Protein AF-A0A920SND7-F1 (afdb_monomer_lite)

Radius of gyration: 21.53 Å; chains: 1; bounding box: 54×30×72 Å

Secondary structure (DSSP, 8-state):
-EEESSSB--SSSSGGGGGEEEE-EE-S-GGGTTGGGS-TT--EEEES---B-PPPPPTTEEEEEEEE--TTEEE-SSSSSS--TTT------EEEEEEEE--TT--------------------------------PPPP-

Foldseek 3Di:
DKFFPPAFDDDPVDLLSRQFFWDLDFDPDPVCVVQVPPDPPGTDTDHNADFDDDDDDDPFKDKDQTTKGDQRMKDDDPPPSDDDPVPIHRGIGRRDMDIDGDPPDDDDPPPPPPPPDDPPDDDDDDDDDDDDDDDDDDDDDD

Structure (mmCIF, N/CA/C/O backbone):
data_AF-A0A920SND7-F1
#
_entry.id   AF-A0A920SND7-F1
#
loop_
_atom_site.group_PDB
_atom_site.id
_atom_site.type_symbol
_atom_site.label_atom_id
_atom_site.label_alt_id
_atom_site.label_comp_id
_atom_site.label_asym_id
_atom_site.label_entity_id
_atom_site.label_seq_id
_atom_site.pdbx_PDB_ins_code
_atom_site.Cartn_x
_atom_site.Cartn_y
_atom_site.Cartn_z
_atom_site.occupancy
_atom_site.B_iso_or_equiv
_atom_site.auth_seq_id
_atom_site.auth_comp_id
_atom_site.auth_asym_id
_atom_site.auth_atom_id
_atom_site.pdbx_PDB_model_num
ATOM 1 N N . MET A 1 1 ? 1.238 -6.313 9.297 1.00 94.06 1 MET A N 1
ATOM 2 C CA . MET A 1 1 ? 0.421 -6.795 8.148 1.00 94.06 1 MET A CA 1
ATOM 3 C C . MET A 1 1 ? -0.374 -5.609 7.622 1.00 94.06 1 MET A C 1
ATOM 5 O O . MET A 1 1 ? -0.500 -4.656 8.371 1.00 94.06 1 MET A O 1
ATOM 9 N N . LEU A 1 2 ? -0.852 -5.585 6.378 1.00 97.44 2 LEU A N 1
ATOM 10 C CA . LEU A 1 2 ? -1.726 -4.499 5.918 1.00 97.44 2 LEU A CA 1
ATOM 11 C C . LEU A 1 2 ? -3.201 -4.828 6.138 1.00 97.44 2 LEU A C 1
ATOM 13 O O . LEU A 1 2 ? -3.628 -5.961 5.911 1.00 97.44 2 LEU A O 1
ATOM 17 N N . VAL A 1 3 ? -3.958 -3.808 6.532 1.00 98.00 3 VAL A N 1
ATOM 18 C CA . VAL A 1 3 ? -5.393 -3.861 6.815 1.00 98.00 3 VAL A CA 1
ATOM 19 C C . VAL A 1 3 ? -6.055 -2.591 6.269 1.00 98.00 3 VAL A C 1
ATOM 21 O O . VAL A 1 3 ? -5.431 -1.531 6.220 1.00 98.00 3 VAL A O 1
ATOM 24 N N . ASP A 1 4 ? -7.311 -2.685 5.833 1.00 97.31 4 ASP A N 1
ATOM 25 C CA . ASP A 1 4 ? -8.113 -1.527 5.429 1.00 97.31 4 ASP A CA 1
ATOM 26 C C . ASP A 1 4 ? -9.493 -1.572 6.096 1.00 97.31 4 ASP A C 1
ATOM 28 O O . ASP A 1 4 ? -10.308 -2.461 5.847 1.00 97.31 4 ASP A O 1
ATOM 32 N N . ASP A 1 5 ? -9.779 -0.617 6.977 1.00 96.06 5 ASP A N 1
ATOM 33 C CA . ASP A 1 5 ? -11.030 -0.573 7.733 1.00 96.06 5 ASP A CA 1
ATOM 34 C C . ASP A 1 5 ? -12.196 0.041 6.944 1.00 96.06 5 ASP A C 1
ATOM 36 O O . ASP A 1 5 ? -13.356 -0.132 7.330 1.00 96.06 5 ASP A O 1
ATOM 40 N N . GLN A 1 6 ? -11.907 0.689 5.813 1.00 95.56 6 GLN A N 1
ATOM 41 C CA . GLN A 1 6 ? -12.881 1.398 4.981 1.00 95.56 6 GLN A CA 1
ATOM 42 C C . GLN A 1 6 ? -13.206 0.632 3.695 1.00 95.56 6 GLN A C 1
ATOM 44 O O . GLN A 1 6 ? -14.374 0.499 3.333 1.00 95.56 6 GLN A O 1
ATOM 49 N N . ASN A 1 7 ? -12.181 0.106 3.024 1.00 94.75 7 ASN A N 1
ATOM 50 C CA . ASN A 1 7 ? -12.240 -0.489 1.693 1.00 94.75 7 ASN A CA 1
ATOM 51 C C . ASN A 1 7 ? -11.645 -1.907 1.708 1.00 94.75 7 ASN A C 1
ATOM 53 O O . ASN A 1 7 ? -10.560 -2.161 1.186 1.00 94.75 7 ASN A O 1
ATOM 57 N N . HIS A 1 8 ? -12.379 -2.844 2.304 1.00 95.50 8 HIS A N 1
ATOM 58 C CA . HIS A 1 8 ? -12.044 -4.270 2.331 1.00 95.50 8 HIS A CA 1
ATOM 59 C C . HIS A 1 8 ? -13.188 -5.118 1.783 1.00 95.50 8 HIS A C 1
ATOM 61 O O . HIS A 1 8 ? -14.363 -4.735 1.818 1.00 95.50 8 HIS A O 1
ATOM 67 N N . LEU A 1 9 ? -12.847 -6.318 1.321 1.00 95.06 9 LEU A N 1
ATOM 68 C CA . LEU A 1 9 ? -13.841 -7.321 0.984 1.00 95.06 9 LEU A CA 1
ATOM 69 C C . LEU A 1 9 ? -14.481 -7.859 2.267 1.00 95.06 9 LEU A C 1
ATOM 71 O O . LEU A 1 9 ? -13.800 -8.379 3.144 1.00 95.06 9 LEU A O 1
ATOM 75 N N . ARG A 1 10 ? -15.810 -7.792 2.355 1.00 94.88 10 ARG A N 1
ATOM 76 C CA . ARG A 1 10 ? -16.571 -8.423 3.439 1.00 94.88 10 ARG A CA 1
ATOM 77 C C . ARG A 1 10 ? -16.906 -9.856 3.049 1.00 94.88 10 ARG A C 1
ATOM 79 O O . ARG A 1 10 ? -17.678 -10.068 2.118 1.00 94.88 10 ARG A O 1
ATOM 86 N N . GLN A 1 11 ? -16.334 -10.827 3.754 1.00 93.06 11 GLN A N 1
ATOM 87 C CA . GLN A 1 11 ? -16.561 -12.252 3.508 1.00 93.06 11 GLN A CA 1
ATOM 88 C C . GLN A 1 11 ? -17.424 -12.885 4.604 1.00 93.06 11 GLN A C 1
ATOM 90 O O . GLN A 1 11 ? -18.413 -13.549 4.303 1.00 93.06 11 GLN A O 1
ATOM 95 N N . ARG A 1 12 ? -17.048 -12.697 5.872 1.00 94.00 12 ARG A N 1
ATOM 96 C CA . ARG A 1 12 ? -17.715 -13.262 7.057 1.00 94.00 12 ARG A CA 1
ATOM 97 C C . ARG A 1 12 ? -18.374 -12.193 7.932 1.00 94.00 12 ARG A C 1
ATOM 99 O O . ARG A 1 12 ? -19.165 -12.535 8.803 1.00 94.00 12 ARG A O 1
ATOM 106 N N . GLY A 1 13 ? -18.051 -10.919 7.713 1.00 93.00 13 GLY A N 1
ATOM 107 C CA . GLY A 1 13 ? -18.543 -9.777 8.485 1.00 93.00 13 GLY A CA 1
ATOM 108 C C . GLY A 1 13 ? -17.782 -9.519 9.790 1.00 93.00 13 GLY A C 1
ATOM 109 O O . GLY A 1 13 ? -18.203 -8.669 10.570 1.00 93.00 13 GLY A O 1
ATOM 110 N N . GLY A 1 14 ? -16.687 -10.243 10.042 1.00 95.50 14 GLY A N 1
ATOM 111 C CA . GLY A 1 14 ? -15.823 -10.038 11.208 1.00 95.50 14 GLY A CA 1
ATOM 112 C C . GLY A 1 14 ? -14.724 -9.004 10.951 1.00 95.50 14 GLY A C 1
ATOM 113 O O . GLY A 1 14 ? -14.433 -8.669 9.807 1.00 95.50 14 GLY A O 1
ATOM 114 N N . LEU A 1 15 ? -14.065 -8.532 12.015 1.00 96.50 15 LEU A N 1
ATOM 115 C CA . LEU A 1 15 ? -12.961 -7.564 11.899 1.00 96.50 15 LEU A CA 1
ATOM 116 C C . LEU A 1 15 ? -11.779 -8.101 11.080 1.00 96.50 15 LEU A C 1
ATOM 118 O O . LEU A 1 15 ? -11.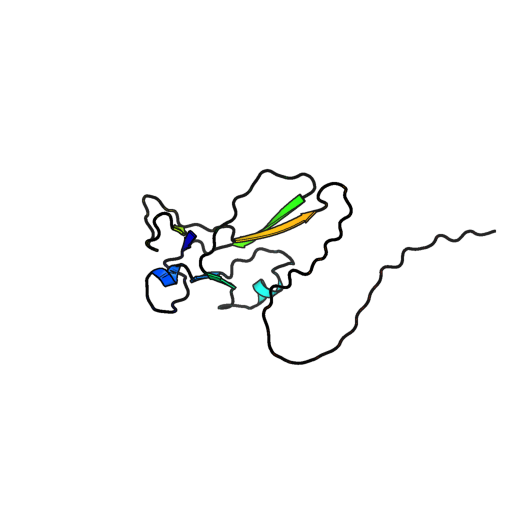151 -7.345 10.346 1.00 96.50 15 LEU A O 1
ATOM 122 N N . SER A 1 16 ? -11.530 -9.410 11.132 1.00 95.56 16 SER A N 1
ATOM 123 C CA . SER A 1 16 ? -10.466 -10.054 10.360 1.00 95.56 16 SER A CA 1
ATOM 124 C C . SER A 1 16 ? -10.667 -9.975 8.845 1.00 95.56 16 SER A C 1
ATOM 126 O O . SER A 1 16 ? -9.707 -10.172 8.107 1.00 95.56 16 SER A O 1
ATOM 128 N N . ASP A 1 17 ? -11.869 -9.658 8.353 1.00 97.19 17 ASP A N 1
ATOM 129 C CA . ASP A 1 17 ? -12.101 -9.429 6.923 1.00 97.19 17 ASP A CA 1
ATOM 130 C C . ASP A 1 17 ? -11.362 -8.183 6.415 1.00 97.19 17 ASP A C 1
ATOM 132 O O . ASP A 1 17 ? -11.079 -8.072 5.227 1.00 97.19 17 ASP A O 1
ATOM 136 N N . ARG A 1 18 ? -10.980 -7.257 7.301 1.00 97.38 18 ARG A N 1
ATOM 137 C CA . ARG A 1 18 ? -10.254 -6.035 6.928 1.00 97.38 18 ARG A CA 1
ATOM 138 C C . ARG A 1 18 ? -8.861 -6.302 6.346 1.00 97.38 18 ARG A C 1
ATOM 140 O O . ARG A 1 18 ? -8.287 -5.424 5.712 1.00 97.38 18 ARG A O 1
ATOM 147 N N . GLN A 1 19 ? -8.325 -7.514 6.508 1.00 96.88 19 GLN A N 1
ATOM 148 C CA . GLN A 1 19 ? -7.086 -7.956 5.851 1.00 96.88 19 GLN A CA 1
ATOM 149 C C . GLN A 1 19 ? -7.276 -8.329 4.365 1.00 96.88 19 GLN A C 1
ATOM 151 O O . GLN A 1 19 ? -6.302 -8.641 3.676 1.00 96.88 19 GLN A O 1
ATOM 156 N N . LEU A 1 20 ? -8.526 -8.383 3.889 1.00 97.00 20 LEU A N 1
ATOM 157 C CA . LEU A 1 20 ? -8.900 -8.717 2.515 1.00 97.00 20 LEU A CA 1
ATOM 158 C C . LEU A 1 20 ? -8.953 -7.430 1.683 1.00 97.00 20 LEU A C 1
ATOM 160 O O . LEU A 1 20 ? -10.020 -6.883 1.399 1.00 97.00 20 LEU A O 1
ATOM 164 N N . ILE A 1 21 ? -7.778 -6.921 1.329 1.00 95.56 21 ILE A N 1
ATOM 165 C CA . ILE A 1 21 ? -7.621 -5.636 0.648 1.00 95.56 21 ILE A CA 1
ATOM 166 C C . ILE A 1 21 ? -7.922 -5.800 -0.838 1.00 95.56 21 ILE A C 1
ATOM 168 O O . ILE A 1 21 ? -7.368 -6.677 -1.502 1.00 95.56 21 ILE A O 1
ATOM 172 N N . VAL A 1 22 ? -8.758 -4.912 -1.374 1.00 94.38 22 VAL A N 1
ATOM 173 C CA . VAL A 1 22 ? -8.989 -4.787 -2.816 1.00 94.38 22 VAL A CA 1
ATOM 174 C C . VAL A 1 22 ? -8.394 -3.470 -3.293 1.00 94.38 22 VAL A C 1
ATOM 176 O O . VAL A 1 22 ? -8.660 -2.422 -2.711 1.00 94.38 22 VAL A O 1
ATOM 179 N N . THR A 1 23 ? -7.590 -3.512 -4.354 1.00 95.00 23 THR A N 1
ATOM 180 C CA . THR A 1 23 ? -7.024 -2.299 -4.956 1.00 95.00 23 THR A CA 1
ATOM 181 C C . THR A 1 23 ? -7.060 -2.349 -6.477 1.00 95.00 23 THR A C 1
ATOM 183 O O . THR A 1 23 ? -6.844 -3.389 -7.101 1.00 95.00 23 THR A O 1
ATOM 186 N N . ASP A 1 24 ? -7.309 -1.187 -7.063 1.00 95.50 24 ASP A N 1
ATOM 187 C CA . ASP A 1 24 ? -7.241 -0.888 -8.491 1.00 95.50 24 ASP A CA 1
ATOM 188 C C . ASP A 1 24 ? -6.142 0.149 -8.800 1.00 95.50 24 ASP A C 1
ATOM 190 O O . ASP A 1 24 ? -6.046 0.683 -9.908 1.00 95.50 24 ASP A O 1
ATOM 194 N N . ARG A 1 25 ? -5.290 0.459 -7.811 1.00 95.69 25 ARG A N 1
ATOM 195 C CA . ARG A 1 25 ? -4.257 1.493 -7.913 1.00 95.69 25 ARG A CA 1
ATOM 196 C C . ARG A 1 25 ? -3.014 0.958 -8.606 1.00 95.69 25 ARG A C 1
ATOM 198 O O . ARG A 1 25 ? -2.038 0.548 -7.976 1.00 95.69 25 ARG A O 1
ATOM 205 N N . PHE A 1 26 ? -3.059 1.016 -9.929 1.00 95.88 26 PHE A N 1
ATOM 206 C CA . PHE A 1 26 ? -1.951 0.679 -10.815 1.00 95.88 26 PHE A CA 1
ATOM 207 C C . PHE A 1 26 ? -1.199 1.929 -11.277 1.00 95.88 26 PHE A C 1
ATOM 209 O O . PHE A 1 26 ? -1.804 2.978 -11.505 1.00 95.88 26 PHE A O 1
ATOM 216 N N . SER A 1 27 ? 0.120 1.821 -11.449 1.00 94.44 27 SER A N 1
ATOM 217 C CA . SER A 1 27 ? 0.904 2.862 -12.125 1.00 94.44 27 SER A CA 1
ATOM 218 C C . SER A 1 27 ? 0.971 2.628 -13.640 1.00 94.44 27 SER A C 1
ATOM 220 O O . SER A 1 27 ? 0.560 1.585 -14.153 1.00 94.44 27 SER A O 1
ATOM 222 N N . SER A 1 28 ? 1.492 3.609 -14.377 1.00 93.19 28 SER A N 1
ATOM 223 C CA . SER A 1 2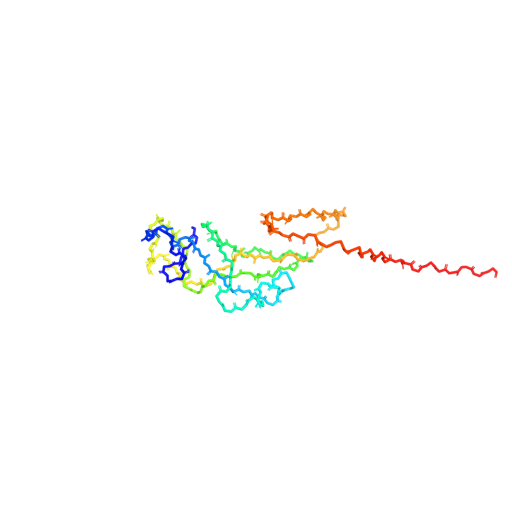8 ? 1.653 3.546 -15.835 1.00 93.19 28 SER A CA 1
ATOM 224 C C . SER A 1 28 ? 2.820 2.637 -16.240 1.00 93.19 28 SER A C 1
ATOM 226 O O . SER A 1 28 ? 3.861 3.114 -16.687 1.00 93.19 28 SER A O 1
ATOM 228 N N . HIS A 1 29 ? 2.653 1.324 -16.076 1.00 94.69 29 HIS A N 1
ATOM 229 C CA . HIS A 1 29 ? 3.654 0.316 -16.427 1.00 94.69 29 HIS A CA 1
ATOM 230 C C . HIS A 1 29 ? 3.069 -0.771 -17.337 1.00 94.69 29 HIS A C 1
ATOM 232 O O . HIS A 1 29 ? 1.927 -1.207 -17.160 1.00 94.69 29 HIS A O 1
ATOM 238 N N . ALA A 1 30 ? 3.868 -1.258 -18.294 1.00 94.19 30 ALA A N 1
ATOM 239 C CA . ALA A 1 30 ? 3.439 -2.269 -19.266 1.00 94.19 30 ALA A CA 1
ATOM 240 C C . ALA A 1 30 ? 2.892 -3.539 -18.582 1.00 94.19 30 ALA A C 1
ATOM 242 O O . ALA A 1 30 ? 1.835 -4.041 -18.955 1.00 94.19 30 ALA A O 1
ATOM 243 N N . ALA A 1 31 ? 3.552 -3.976 -17.503 1.00 93.31 31 ALA A N 1
ATOM 244 C CA . ALA A 1 31 ? 3.169 -5.141 -16.694 1.00 93.31 31 ALA A CA 1
ATOM 245 C C . ALA A 1 31 ? 1.736 -5.107 -16.119 1.00 93.31 31 ALA A C 1
ATOM 247 O O . ALA A 1 31 ? 1.176 -6.161 -15.838 1.00 93.31 31 ALA A O 1
ATOM 248 N N . VAL A 1 32 ? 1.132 -3.925 -15.942 1.00 94.88 32 VAL A N 1
ATOM 249 C CA . VAL A 1 32 ? -0.208 -3.771 -15.335 1.00 94.88 32 VAL A CA 1
ATOM 250 C C . VAL A 1 32 ? -1.212 -3.094 -16.267 1.00 94.88 32 VAL A C 1
ATOM 252 O O . VAL A 1 32 ? -2.327 -2.788 -15.856 1.00 94.88 32 VAL A O 1
ATOM 255 N N . THR A 1 33 ? -0.859 -2.889 -17.541 1.00 93.81 33 THR A N 1
ATOM 256 C CA . THR A 1 33 ? -1.703 -2.144 -18.493 1.00 93.81 33 THR A CA 1
ATOM 257 C C . THR A 1 33 ? -3.041 -2.832 -18.774 1.00 93.81 33 THR A C 1
ATOM 259 O O . THR A 1 33 ? -4.050 -2.161 -18.968 1.00 93.81 33 THR A O 1
ATOM 262 N N . THR A 1 34 ? -3.084 -4.165 -18.792 1.00 91.88 34 THR A N 1
ATOM 263 C CA . THR A 1 34 ? -4.350 -4.898 -18.956 1.00 91.88 34 THR A CA 1
ATOM 264 C C . THR A 1 34 ? -5.241 -4.741 -17.726 1.00 91.88 34 THR A C 1
ATOM 266 O O . THR A 1 34 ? -6.422 -4.432 -17.863 1.00 91.88 34 THR A O 1
ATOM 269 N N . ALA A 1 35 ? -4.670 -4.897 -16.527 1.00 91.19 35 ALA A N 1
ATOM 270 C CA . ALA A 1 35 ? -5.401 -4.764 -15.268 1.00 91.19 35 ALA A CA 1
ATOM 271 C C . ALA A 1 35 ? -5.941 -3.338 -15.068 1.00 91.19 35 ALA A C 1
ATOM 273 O O . ALA A 1 35 ? -7.098 -3.170 -14.700 1.00 91.19 35 ALA A O 1
ATOM 274 N N . SER A 1 36 ? -5.158 -2.311 -15.411 1.00 91.38 36 SER A N 1
ATOM 275 C CA . SER A 1 36 ? -5.581 -0.909 -15.290 1.00 91.38 36 SER A CA 1
ATOM 276 C C . SER A 1 36 ? -6.727 -0.512 -16.228 1.00 91.38 36 SER A C 1
ATOM 278 O O . SER A 1 36 ? -7.357 0.522 -16.021 1.00 91.38 36 SER A O 1
ATOM 280 N N . ARG A 1 37 ? -7.028 -1.328 -17.247 1.00 92.31 37 ARG A N 1
ATOM 281 C CA . ARG A 1 37 ? -8.114 -1.094 -18.214 1.00 92.31 37 ARG A CA 1
ATOM 282 C C . ARG A 1 37 ? -9.396 -1.869 -17.913 1.00 92.31 37 ARG A C 1
ATOM 284 O O . ARG A 1 37 ? -10.373 -1.681 -18.632 1.00 92.31 37 ARG A O 1
ATOM 291 N N . ALA A 1 38 ? -9.418 -2.721 -16.889 1.00 89.19 38 ALA A N 1
ATOM 292 C CA . ALA A 1 38 ? -10.556 -3.600 -16.612 1.00 89.19 38 ALA A CA 1
ATOM 293 C C . ALA A 1 38 ? -11.828 -2.859 -16.129 1.00 89.19 38 ALA A C 1
ATOM 295 O O . ALA A 1 38 ? -12.915 -3.434 -16.152 1.00 89.19 38 ALA A O 1
ATOM 296 N N . GLY A 1 39 ? -11.728 -1.566 -15.798 1.00 80.38 39 GLY A N 1
ATOM 297 C CA . GLY A 1 39 ? -12.871 -0.688 -15.529 1.00 80.38 39 GLY A CA 1
ATOM 298 C C . GLY A 1 39 ? -13.255 -0.589 -14.051 1.00 80.38 39 GLY A C 1
ATOM 299 O O . GLY A 1 39 ? -12.617 -1.173 -13.176 1.00 80.38 39 GLY A O 1
ATOM 300 N N . ALA A 1 40 ? -14.295 0.193 -13.757 1.00 77.50 40 ALA A N 1
ATOM 301 C CA . ALA A 1 40 ? -14.746 0.424 -12.386 1.00 77.50 40 ALA A CA 1
ATOM 302 C C . ALA A 1 40 ? -15.233 -0.877 -11.726 1.00 77.50 40 ALA A C 1
ATOM 304 O O . ALA A 1 40 ? -15.963 -1.657 -12.335 1.00 77.50 40 ALA A O 1
ATOM 305 N N . GLY A 1 41 ? -14.838 -1.100 -10.471 1.00 75.25 41 GLY A N 1
ATOM 306 C CA . GLY A 1 41 ? -15.175 -2.319 -9.727 1.00 75.25 41 GLY A CA 1
ATOM 307 C C . GLY A 1 41 ? -14.304 -3.533 -10.069 1.00 75.25 41 GLY A C 1
ATOM 308 O O . GLY A 1 41 ? -14.510 -4.600 -9.495 1.00 75.25 41 GLY A O 1
ATOM 309 N N . SER A 1 42 ? -13.324 -3.380 -10.963 1.00 84.88 42 SER A N 1
ATOM 310 C CA . SER A 1 42 ? -12.261 -4.364 -11.170 1.00 84.88 42 SER A CA 1
ATOM 311 C C . SER A 1 42 ? -11.040 -4.005 -10.324 1.00 84.88 42 SER A C 1
ATOM 313 O O . SER A 1 42 ? -10.715 -2.835 -10.147 1.00 84.88 42 SER A O 1
ATOM 315 N N . GLY A 1 43 ? -10.366 -5.011 -9.779 1.00 91.25 43 GLY A N 1
ATOM 316 C CA . GLY A 1 43 ? -9.184 -4.822 -8.952 1.00 91.25 43 GLY A CA 1
ATOM 317 C C . GLY A 1 43 ? -8.535 -6.156 -8.631 1.00 91.25 43 GLY A C 1
ATOM 318 O O . GLY A 1 43 ? -9.032 -7.218 -9.014 1.00 91.25 43 GLY A O 1
ATOM 319 N N . ILE A 1 44 ? -7.419 -6.102 -7.919 1.00 94.06 44 ILE A N 1
ATOM 320 C CA . ILE A 1 44 ? -6.796 -7.294 -7.354 1.00 94.06 44 ILE A CA 1
ATOM 321 C C . ILE A 1 44 ? -7.201 -7.437 -5.890 1.00 94.06 44 ILE A C 1
ATOM 323 O O . ILE A 1 44 ? -7.292 -6.448 -5.163 1.00 94.06 44 ILE A O 1
ATOM 327 N N . LEU A 1 45 ? -7.427 -8.678 -5.470 1.00 95.00 45 LEU A N 1
ATOM 328 C CA . LEU A 1 45 ? -7.630 -9.040 -4.073 1.00 95.00 45 LEU A CA 1
ATOM 329 C C . LEU A 1 45 ? -6.302 -9.516 -3.485 1.00 95.00 45 LEU A C 1
ATOM 331 O O . LEU A 1 45 ? -5.653 -10.406 -4.035 1.00 95.00 45 LEU A O 1
ATOM 335 N N . LEU A 1 46 ? -5.934 -8.953 -2.343 1.00 95.38 46 LEU A N 1
ATOM 336 C CA . LEU A 1 46 ? -4.765 -9.320 -1.559 1.00 95.38 46 LEU A CA 1
ATOM 337 C C . LEU A 1 46 ? -5.227 -9.755 -0.174 1.00 95.38 46 LEU A C 1
ATOM 339 O O . LEU A 1 46 ? -6.011 -9.070 0.477 1.00 95.38 46 LEU A O 1
ATOM 343 N N . MET A 1 47 ? -4.746 -10.911 0.272 1.00 94.75 47 MET A N 1
ATOM 344 C CA . MET A 1 47 ? -5.129 -11.495 1.555 1.00 94.75 47 MET A CA 1
ATOM 345 C C . MET A 1 47 ? -3.916 -11.491 2.479 1.00 94.75 47 MET A C 1
ATOM 347 O O . MET A 1 47 ? -2.934 -12.173 2.192 1.00 94.75 47 MET A O 1
ATOM 351 N N . GLY A 1 48 ? -3.973 -10.709 3.561 1.00 91.56 48 GLY A N 1
ATOM 352 C CA . GLY A 1 48 ? -2.903 -10.660 4.565 1.00 91.56 48 GLY A CA 1
ATOM 353 C C . GLY A 1 48 ? -1.566 -10.137 4.024 1.00 91.56 48 GLY A C 1
ATOM 354 O O . GLY A 1 48 ? -0.502 -10.612 4.418 1.00 91.56 48 GLY A O 1
ATOM 355 N N . SER A 1 49 ? -1.596 -9.189 3.083 1.00 94.50 49 SER A N 1
ATOM 356 C CA . SER A 1 49 ? -0.385 -8.688 2.422 1.00 94.50 49 SER A CA 1
ATOM 357 C C . SER A 1 49 ? 0.515 -7.865 3.348 1.00 94.50 49 SER A C 1
ATOM 359 O O . SER A 1 49 ? 0.046 -7.156 4.238 1.00 94.50 49 SER A O 1
ATOM 361 N N . GLY A 1 50 ? 1.824 -7.903 3.090 1.00 94.94 50 GLY A N 1
ATOM 362 C CA . GLY A 1 50 ? 2.779 -6.907 3.583 1.00 94.94 50 GLY A CA 1
ATOM 363 C C . GLY A 1 50 ? 2.898 -5.704 2.641 1.00 94.94 50 GLY A C 1
ATOM 364 O O . GLY A 1 50 ? 2.089 -5.533 1.731 1.00 94.94 50 GLY A O 1
ATOM 365 N N . HIS A 1 51 ? 3.933 -4.889 2.841 1.00 95.50 51 HIS A N 1
ATOM 366 C CA . HIS A 1 51 ? 4.316 -3.839 1.898 1.00 95.50 51 HIS A CA 1
ATOM 367 C C . HIS A 1 51 ? 5.819 -3.837 1.662 1.00 95.50 51 HIS A C 1
ATOM 369 O O . HIS A 1 51 ? 6.595 -4.308 2.493 1.00 95.50 51 HIS A O 1
ATOM 375 N N . LEU A 1 52 ? 6.207 -3.292 0.517 1.00 94.62 52 LEU A N 1
ATOM 376 C CA . LEU A 1 52 ? 7.593 -3.087 0.144 1.00 94.62 52 LEU A CA 1
ATOM 377 C C . LEU A 1 52 ? 8.066 -1.734 0.669 1.00 94.62 52 LEU A C 1
ATOM 379 O O . LEU A 1 52 ? 7.337 -0.745 0.623 1.00 94.62 52 LEU A O 1
ATOM 383 N N . THR A 1 53 ? 9.310 -1.692 1.120 1.00 89.38 53 THR A N 1
ATOM 384 C CA . THR A 1 53 ? 10.042 -0.456 1.381 1.00 89.38 53 THR A CA 1
ATOM 385 C C . THR A 1 53 ? 11.166 -0.345 0.362 1.00 89.38 53 THR A C 1
ATOM 387 O O . THR A 1 53 ? 11.699 -1.352 -0.111 1.00 89.38 53 THR A O 1
ATOM 390 N N . SER A 1 54 ? 11.500 0.880 -0.044 1.00 78.19 54 SER A N 1
ATOM 391 C CA . SER A 1 54 ? 12.634 1.070 -0.945 1.00 78.19 54 SER A CA 1
ATOM 392 C C . SER A 1 54 ? 13.927 0.716 -0.216 1.00 78.19 54 SER A C 1
ATOM 394 O O . SER A 1 54 ? 14.132 1.137 0.920 1.00 78.19 54 S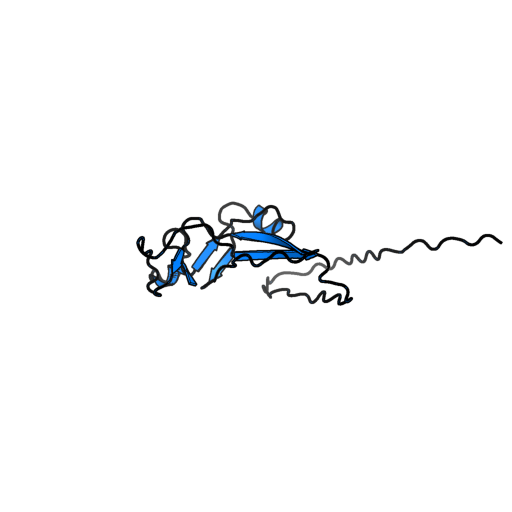ER A O 1
ATOM 396 N N . ILE A 1 55 ? 14.793 -0.027 -0.897 1.00 80.00 55 ILE A N 1
ATOM 397 C CA . ILE A 1 55 ? 16.198 -0.209 -0.516 1.00 80.00 55 ILE A CA 1
ATOM 398 C C . ILE A 1 55 ? 17.072 0.687 -1.400 1.00 80.00 55 ILE A C 1
ATOM 400 O O . ILE A 1 55 ? 16.573 1.269 -2.373 1.00 80.00 55 ILE A O 1
ATOM 404 N N . ASP A 1 56 ? 18.364 0.759 -1.103 1.00 83.25 56 ASP A N 1
ATOM 405 C CA . ASP A 1 56 ? 19.331 1.561 -1.857 1.00 83.25 56 ASP A CA 1
ATOM 406 C C . ASP A 1 56 ? 19.306 1.264 -3.364 1.00 83.25 56 ASP A C 1
ATOM 408 O O . ASP A 1 56 ? 18.875 0.193 -3.812 1.00 83.25 56 ASP A O 1
ATOM 412 N N . GLU A 1 57 ? 19.678 2.264 -4.162 1.00 83.19 57 GLU A N 1
ATOM 413 C CA . GLU A 1 57 ? 19.742 2.152 -5.619 1.00 83.19 57 GLU A CA 1
ATOM 414 C C . GLU A 1 57 ? 20.837 1.178 -6.045 1.00 83.19 57 GLU A C 1
ATOM 416 O O . GLU A 1 57 ? 21.969 1.237 -5.575 1.00 83.19 57 GLU A O 1
ATOM 421 N N . ILE A 1 58 ? 20.471 0.266 -6.945 1.00 86.12 58 ILE A N 1
ATOM 422 C CA . ILE A 1 58 ? 21.403 -0.659 -7.580 1.00 86.12 58 ILE A CA 1
ATOM 423 C C . ILE A 1 58 ? 21.663 -0.108 -8.979 1.00 86.12 58 ILE A C 1
ATOM 425 O O . ILE A 1 58 ? 20.723 0.081 -9.756 1.00 86.12 58 ILE A O 1
ATOM 429 N N . GLU A 1 59 ? 22.926 0.171 -9.289 1.00 87.31 59 GLU A N 1
ATOM 430 C CA . GLU A 1 59 ? 23.325 0.691 -10.596 1.00 87.31 59 GLU A CA 1
ATOM 431 C C . GLU A 1 59 ? 22.864 -0.245 -11.724 1.00 87.31 59 GLU A C 1
ATOM 433 O O . GLU A 1 59 ? 22.929 -1.468 -11.611 1.00 87.31 59 GLU A O 1
ATOM 438 N N . GLY A 1 60 ? 22.336 0.332 -12.806 1.00 87.00 60 GLY A N 1
ATOM 439 C CA . GLY A 1 60 ? 21.814 -0.430 -13.944 1.00 87.00 60 GLY A CA 1
ATOM 440 C C . GLY A 1 60 ? 20.462 -1.119 -13.709 1.00 87.00 60 GLY A C 1
ATOM 441 O O . GLY A 1 60 ? 19.934 -1.721 -14.646 1.00 87.00 60 GLY A O 1
ATOM 442 N N . VAL A 1 61 ? 19.869 -1.008 -12.512 1.00 89.69 61 VAL A N 1
ATOM 443 C CA . VAL A 1 61 ? 18.566 -1.596 -12.171 1.00 89.69 61 VAL A CA 1
ATOM 444 C C . VAL A 1 61 ? 17.530 -0.506 -11.907 1.00 89.69 61 VAL A C 1
ATOM 446 O O . VAL A 1 61 ? 17.546 0.198 -10.897 1.00 89.69 61 VAL A O 1
ATOM 449 N N . ARG A 1 62 ? 16.548 -0.412 -12.799 1.00 88.94 62 ARG A N 1
ATOM 450 C CA . ARG A 1 62 ? 15.360 0.417 -12.633 1.00 88.94 62 ARG A CA 1
ATOM 451 C C . ARG A 1 62 ? 14.300 -0.334 -11.839 1.00 88.94 62 ARG A C 1
ATOM 453 O O . ARG A 1 62 ? 13.976 -1.485 -12.120 1.00 88.94 62 ARG A O 1
ATOM 460 N N . ARG A 1 63 ? 13.704 0.355 -10.868 1.00 91.00 63 ARG A N 1
ATOM 461 C CA . ARG A 1 63 ? 12.628 -0.176 -10.029 1.00 91.00 63 ARG A CA 1
ATOM 462 C C . ARG A 1 63 ? 11.418 0.735 -10.136 1.00 91.00 63 ARG A C 1
ATOM 464 O O . ARG A 1 63 ? 11.525 1.935 -9.901 1.00 91.00 63 ARG A O 1
ATOM 471 N N . SER A 1 64 ? 10.272 0.164 -10.481 1.00 92.69 64 SER A N 1
ATOM 472 C CA . SER A 1 64 ? 9.015 0.894 -10.635 1.00 92.69 64 SER A CA 1
ATOM 473 C C . SER A 1 64 ? 7.956 0.252 -9.749 1.00 92.69 64 SER A C 1
ATOM 475 O O . SER A 1 64 ? 7.607 -0.904 -9.956 1.00 92.69 64 SER A O 1
ATOM 477 N N . PHE A 1 65 ? 7.412 0.969 -8.765 1.00 95.38 65 PHE A N 1
ATOM 478 C CA . PHE A 1 65 ? 6.279 0.455 -7.989 1.00 95.38 65 PHE A CA 1
ATOM 479 C C . PHE A 1 65 ? 5.000 0.504 -8.834 1.00 95.38 65 PHE A C 1
ATOM 481 O O . PHE A 1 65 ? 4.552 1.576 -9.259 1.00 95.38 65 PHE A O 1
ATOM 488 N N . ILE A 1 66 ? 4.435 -0.671 -9.112 1.00 96.44 66 ILE A N 1
ATOM 489 C CA . ILE A 1 66 ? 3.377 -0.864 -10.116 1.00 96.44 66 ILE A CA 1
ATOM 490 C C . ILE A 1 66 ? 1.989 -1.088 -9.531 1.00 96.44 66 ILE A C 1
ATOM 492 O O . ILE A 1 66 ? 1.000 -0.841 -10.217 1.00 96.44 66 ILE A O 1
ATOM 496 N N . VAL A 1 67 ? 1.914 -1.504 -8.269 1.00 96.75 67 VAL A N 1
ATOM 497 C CA . VAL A 1 67 ? 0.663 -1.706 -7.535 1.00 96.75 67 VAL A CA 1
ATOM 498 C C . VAL A 1 67 ? 0.794 -1.040 -6.176 1.00 96.75 67 VAL A C 1
ATOM 500 O O . VAL A 1 67 ? 1.795 -1.235 -5.480 1.00 96.75 67 VAL A O 1
ATOM 503 N N . HIS A 1 68 ? -0.233 -0.289 -5.799 1.00 97.38 68 HIS A N 1
ATOM 504 C CA . HIS A 1 68 ? -0.307 0.432 -4.535 1.00 97.38 68 HIS A CA 1
ATOM 505 C C . HIS A 1 68 ? -1.594 0.087 -3.792 1.00 97.38 68 HIS A C 1
ATOM 507 O O . HIS A 1 68 ? -2.584 -0.313 -4.407 1.00 97.38 68 HIS A O 1
ATOM 513 N N . SER A 1 69 ? -1.595 0.219 -2.470 1.00 97.38 69 SER A N 1
ATOM 514 C CA . SER A 1 69 ? -2.826 0.105 -1.684 1.00 97.38 69 SER A CA 1
ATOM 515 C C . SER A 1 69 ? -3.698 1.349 -1.850 1.00 97.38 69 SER A C 1
ATOM 517 O O . SER A 1 69 ? -3.275 2.368 -2.408 1.00 97.38 69 SER A O 1
ATOM 519 N N . LEU A 1 70 ? -4.928 1.287 -1.341 1.00 97.19 70 LEU A N 1
ATOM 520 C CA . LEU A 1 70 ? -5.736 2.490 -1.189 1.00 97.19 70 LEU A CA 1
ATOM 521 C C . LEU A 1 70 ? -5.159 3.375 -0.067 1.00 97.19 70 LEU A C 1
ATOM 523 O O . LEU A 1 70 ? -4.491 2.867 0.835 1.00 97.19 70 LEU A O 1
ATOM 527 N N . PRO A 1 71 ? -5.406 4.700 -0.086 1.00 97.38 71 PRO A N 1
ATOM 528 C CA . PRO A 1 71 ? -4.925 5.602 0.964 1.00 97.38 71 PRO A CA 1
ATOM 529 C C . PRO A 1 71 ? -5.512 5.328 2.354 1.00 97.38 71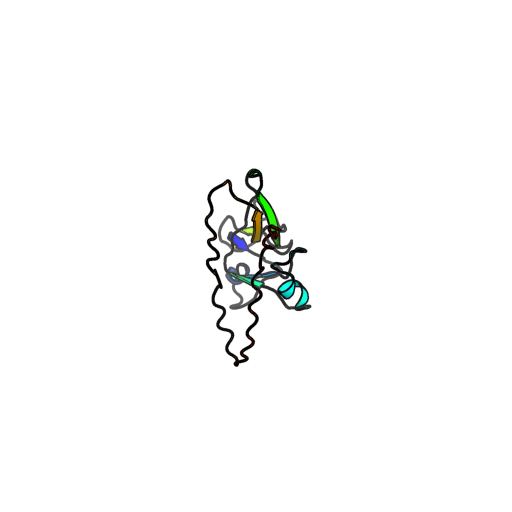 PRO A C 1
ATOM 531 O O . PRO A 1 71 ? -4.965 5.813 3.337 1.00 97.38 71 PRO A O 1
ATOM 534 N N . SER A 1 72 ? -6.621 4.586 2.433 1.00 97.38 72 SER A N 1
ATOM 535 C CA . SER A 1 72 ? -7.264 4.158 3.679 1.00 97.38 72 SER A CA 1
ATOM 536 C C . SER A 1 72 ? -6.544 3.003 4.377 1.00 97.38 72 SER A C 1
ATOM 538 O O . SER A 1 72 ? -6.801 2.748 5.550 1.00 97.38 72 SER A O 1
ATOM 540 N N . THR A 1 73 ? -5.637 2.320 3.679 1.00 97.94 73 THR A N 1
ATOM 541 C CA . THR A 1 73 ? -4.909 1.167 4.204 1.00 97.94 73 THR A CA 1
ATOM 542 C C . THR A 1 73 ? -3.888 1.602 5.255 1.00 97.94 73 THR A C 1
ATOM 544 O O . THR A 1 73 ? -3.241 2.639 5.113 1.00 97.94 73 THR A O 1
ATOM 547 N N . PHE A 1 74 ? -3.713 0.789 6.292 1.00 98.06 74 PHE A N 1
ATOM 548 C CA . PHE A 1 74 ? -2.718 0.979 7.341 1.00 98.06 74 PHE A CA 1
ATOM 549 C C . PHE A 1 74 ? -1.991 -0.336 7.640 1.00 98.06 74 PHE A C 1
ATOM 551 O O . PHE A 1 74 ? -2.441 -1.428 7.279 1.00 98.06 74 PHE A O 1
ATOM 558 N N . ALA A 1 75 ? -0.821 -0.226 8.265 1.00 97.44 75 ALA A N 1
ATOM 559 C CA . ALA A 1 75 ? -0.102 -1.382 8.772 1.00 97.44 75 ALA A CA 1
ATOM 560 C C . ALA A 1 75 ? -0.590 -1.687 10.189 1.00 97.44 75 ALA A C 1
ATOM 562 O O . ALA A 1 75 ? -0.294 -0.915 11.090 1.00 97.44 75 ALA A O 1
ATOM 563 N N . ASP A 1 76 ? -1.289 -2.808 10.349 1.00 96.88 76 ASP A N 1
ATOM 564 C CA . ASP A 1 76 ? -1.718 -3.324 11.647 1.00 96.88 76 ASP A CA 1
ATOM 565 C C . ASP A 1 76 ? -0.495 -3.834 12.422 1.00 96.88 76 ASP A C 1
ATOM 567 O O . ASP A 1 76 ? 0.211 -4.758 11.964 1.00 96.88 76 ASP A O 1
ATOM 571 N N . LEU A 1 77 ? -0.218 -3.168 13.544 1.00 96.38 77 LEU A N 1
ATOM 572 C CA . LEU A 1 77 ? 0.937 -3.414 14.406 1.00 96.38 77 LEU A CA 1
ATOM 573 C C . LEU A 1 77 ? 0.618 -4.335 15.586 1.00 96.38 77 LEU A C 1
ATOM 575 O O . LEU A 1 77 ? 1.534 -4.984 16.099 1.00 96.38 77 LEU A O 1
ATOM 579 N N . ASN A 1 78 ? -0.642 -4.402 16.020 1.00 95.25 78 ASN A N 1
ATOM 580 C CA . ASN A 1 78 ? -1.052 -5.125 17.227 1.00 95.25 78 ASN A CA 1
ATOM 581 C C . ASN A 1 78 ? -1.909 -6.379 16.931 1.00 95.25 78 ASN A C 1
ATOM 583 O O . ASN A 1 78 ? -2.075 -7.225 17.811 1.00 95.25 78 ASN A O 1
ATOM 587 N N . GLY A 1 79 ? -2.385 -6.542 15.695 1.00 95.44 79 GLY A N 1
ATOM 588 C CA . GLY A 1 79 ? -3.175 -7.676 15.220 1.00 95.44 79 GLY A CA 1
ATOM 589 C C . GLY A 1 79 ? -4.671 -7.597 15.533 1.00 95.44 79 GLY A C 1
ATOM 590 O O . GLY A 1 79 ? -5.340 -8.634 15.488 1.00 95.44 79 GLY A O 1
ATOM 591 N N . ASP A 1 80 ? -5.204 -6.428 15.895 1.00 96.31 80 ASP A N 1
ATOM 592 C CA . ASP A 1 80 ? -6.617 -6.251 16.252 1.00 96.31 80 ASP A CA 1
ATOM 593 C C . ASP A 1 80 ? -7.513 -5.835 15.070 1.00 96.31 80 ASP A C 1
ATOM 595 O O . ASP A 1 80 ? -8.743 -5.781 15.210 1.00 96.31 80 ASP A O 1
ATOM 599 N N . PHE A 1 81 ? -6.917 -5.617 13.891 1.00 96.94 81 PHE A N 1
ATOM 600 C CA . PHE A 1 81 ? -7.574 -5.183 12.658 1.00 96.94 81 PHE A CA 1
ATOM 601 C C . PHE A 1 81 ? -8.305 -3.832 12.764 1.00 96.94 81 PHE A C 1
ATOM 603 O O . PHE A 1 81 ? -9.200 -3.535 11.961 1.00 96.94 81 PHE A O 1
ATOM 610 N N . GLN A 1 82 ? -7.980 -3.002 13.748 1.00 96.44 82 GLN A N 1
ATOM 611 C CA . GLN A 1 82 ? -8.557 -1.683 13.961 1.00 96.44 82 GLN A CA 1
ATOM 612 C C . GLN A 1 82 ? -7.480 -0.621 13.832 1.00 96.44 82 GLN A C 1
ATOM 614 O O . GLN A 1 82 ? -6.344 -0.820 14.224 1.00 96.44 82 GLN A O 1
ATOM 619 N N . PHE A 1 83 ? -7.860 0.515 13.255 1.00 97.69 83 PHE A N 1
ATOM 620 C CA . PHE A 1 83 ? -6.926 1.610 13.097 1.00 97.69 83 PHE A CA 1
ATOM 621 C C . PHE A 1 83 ? -6.707 2.319 14.431 1.00 97.69 83 PHE A C 1
ATOM 623 O O . PHE A 1 83 ? -7.661 2.843 15.014 1.00 97.69 83 PHE A O 1
ATOM 630 N N . ASP A 1 84 ? -5.453 2.387 14.861 1.00 96.62 84 ASP A N 1
ATOM 631 C CA . ASP A 1 84 ? -5.028 3.197 15.999 1.00 96.62 84 ASP A CA 1
ATOM 632 C C . ASP A 1 84 ? -4.310 4.469 15.525 1.00 96.62 84 ASP A C 1
ATOM 634 O O . ASP A 1 84 ? -3.160 4.441 15.095 1.00 96.62 84 ASP A O 1
ATOM 638 N N . GLU A 1 85 ? -4.968 5.622 15.666 1.00 94.94 85 GLU A N 1
ATOM 639 C CA . GLU A 1 85 ? -4.421 6.936 15.292 1.00 94.94 85 GLU A CA 1
ATOM 640 C C . GLU A 1 85 ? -3.127 7.312 16.027 1.00 94.94 85 GLU A C 1
ATOM 642 O O . GLU A 1 85 ? -2.397 8.194 15.571 1.00 94.94 85 GLU A O 1
ATOM 647 N N . THR A 1 86 ? -2.838 6.680 17.168 1.00 96.06 86 THR A N 1
ATOM 648 C CA . THR A 1 86 ? -1.651 6.994 17.970 1.00 96.06 86 THR A CA 1
ATOM 649 C C . THR A 1 86 ? -0.403 6.245 17.516 1.00 96.06 86 THR A C 1
ATOM 651 O O . THR A 1 86 ? 0.704 6.767 17.674 1.00 96.06 86 THR A O 1
ATOM 654 N N . THR A 1 87 ? -0.558 5.050 16.943 1.00 96.19 87 THR A N 1
ATOM 655 C CA . THR A 1 87 ? 0.564 4.170 16.576 1.00 96.19 87 THR A CA 1
ATOM 656 C C . THR A 1 87 ? 0.625 3.840 15.086 1.00 96.19 87 THR A C 1
ATOM 658 O O . THR A 1 87 ? 1.695 3.495 14.577 1.00 96.19 87 THR A O 1
ATOM 661 N N . GLU A 1 88 ? -0.476 4.007 14.359 1.00 97.31 88 GLU A N 1
ATOM 662 C CA . GLU A 1 88 ? -0.623 3.608 12.965 1.00 97.31 88 GLU A CA 1
ATOM 663 C C . GLU A 1 88 ? -0.937 4.806 12.067 1.00 97.31 88 GLU A C 1
ATOM 665 O O . GLU A 1 88 ? -1.386 5.870 12.492 1.00 97.31 88 GLU A O 1
ATOM 670 N N . SER A 1 89 ? -0.694 4.646 10.765 1.00 96.81 89 SER A N 1
ATOM 671 C CA . SER A 1 89 ? -0.953 5.699 9.784 1.00 96.81 89 SER A CA 1
ATOM 672 C C . SER A 1 89 ? -1.612 5.131 8.538 1.00 96.81 89 SER A C 1
ATOM 674 O O . SER A 1 89 ? -1.096 4.188 7.933 1.00 96.81 89 SER A O 1
ATOM 676 N N . ARG A 1 90 ? -2.735 5.742 8.139 1.00 97.38 90 ARG A N 1
ATOM 677 C CA . ARG A 1 90 ? -3.386 5.464 6.858 1.00 97.38 90 ARG A CA 1
ATOM 678 C C . ARG A 1 90 ? -2.609 6.129 5.731 1.00 97.38 90 ARG A C 1
ATOM 680 O O . ARG A 1 90 ? -2.437 7.351 5.722 1.00 97.38 90 ARG A O 1
ATOM 687 N N . ARG A 1 91 ? -2.129 5.331 4.782 1.00 97.00 91 ARG A N 1
ATOM 688 C CA . ARG A 1 91 ? -1.419 5.821 3.600 1.00 97.00 91 ARG A CA 1
ATOM 689 C C . ARG A 1 91 ? -1.441 4.801 2.475 1.00 97.00 91 ARG A C 1
ATOM 691 O O . ARG A 1 91 ? -1.743 3.629 2.655 1.00 97.00 91 ARG A O 1
ATOM 698 N N . SER A 1 92 ? -1.049 5.258 1.293 1.00 97.31 92 SER A N 1
ATOM 699 C CA . SER A 1 92 ? -0.752 4.350 0.191 1.00 97.31 92 SER A CA 1
ATOM 700 C C . SER A 1 92 ? 0.557 3.598 0.462 1.00 97.31 92 SER A C 1
ATOM 702 O O . SER A 1 92 ? 1.594 4.214 0.727 1.00 97.31 92 SER A O 1
ATOM 704 N N . HIS A 1 93 ? 0.505 2.272 0.391 1.00 97.50 93 HIS A N 1
ATOM 705 C CA . HIS A 1 93 ? 1.635 1.364 0.555 1.00 97.50 93 HIS A CA 1
ATOM 706 C C . HIS A 1 93 ? 2.014 0.722 -0.782 1.00 97.50 93 HIS A C 1
ATOM 708 O O . HIS A 1 93 ? 1.150 0.428 -1.608 1.00 97.50 93 HIS A O 1
ATOM 714 N N . GLN A 1 94 ? 3.305 0.459 -0.987 1.00 97.12 94 GLN A N 1
ATOM 715 C CA . GLN A 1 94 ? 3.794 -0.216 -2.188 1.00 97.12 94 GLN A CA 1
ATOM 716 C C . GLN A 1 94 ? 3.564 -1.726 -2.070 1.00 97.12 94 GLN A C 1
ATOM 718 O O . GLN A 1 94 ? 4.073 -2.363 -1.148 1.00 97.12 94 GLN A O 1
ATOM 723 N N . LEU A 1 95 ? 2.814 -2.306 -3.007 1.00 96.50 95 LEU A N 1
ATOM 724 C CA . LEU A 1 95 ? 2.391 -3.712 -2.951 1.00 96.50 95 LEU A CA 1
ATOM 725 C C . LEU A 1 95 ? 3.120 -4.593 -3.965 1.00 96.50 95 LEU A C 1
ATOM 727 O O . LEU A 1 95 ? 3.336 -5.774 -3.712 1.00 96.50 95 LEU A O 1
ATOM 731 N N . ALA A 1 96 ? 3.519 -4.024 -5.104 1.00 95.62 96 ALA A N 1
ATOM 732 C CA . ALA A 1 96 ? 4.316 -4.722 -6.104 1.00 95.62 96 ALA A CA 1
ATOM 733 C C . ALA A 1 96 ? 5.287 -3.773 -6.807 1.00 95.62 96 ALA A C 1
ATOM 735 O O . ALA A 1 96 ? 4.995 -2.591 -7.017 1.00 95.62 96 ALA A O 1
ATOM 736 N N . VAL A 1 97 ? 6.429 -4.320 -7.213 1.00 95.25 97 VAL A N 1
ATOM 737 C CA . VAL A 1 97 ? 7.496 -3.610 -7.916 1.00 95.25 97 VAL A CA 1
ATOM 738 C C . VAL A 1 97 ? 7.859 -4.361 -9.195 1.00 95.25 97 VAL A C 1
ATOM 740 O O . VAL A 1 97 ? 7.965 -5.585 -9.195 1.00 95.25 97 VAL A O 1
ATOM 743 N N . ALA A 1 98 ? 8.033 -3.627 -10.288 1.00 94.44 98 ALA A N 1
ATOM 744 C CA . ALA A 1 98 ? 8.691 -4.100 -11.494 1.00 94.44 98 ALA A CA 1
ATOM 745 C C . ALA A 1 98 ? 10.177 -3.747 -11.416 1.00 94.44 98 ALA A C 1
ATOM 747 O O . ALA A 1 98 ? 10.530 -2.615 -11.079 1.00 94.44 98 ALA A O 1
ATOM 748 N N . ILE A 1 99 ? 11.028 -4.720 -11.727 1.00 92.00 99 ILE A N 1
ATOM 749 C CA . ILE A 1 99 ? 12.480 -4.572 -11.769 1.00 92.00 99 ILE A CA 1
ATOM 750 C C . ILE A 1 99 ? 12.909 -4.753 -13.225 1.00 92.00 99 ILE A C 1
ATOM 752 O O . ILE A 1 99 ? 12.585 -5.767 -13.839 1.00 92.00 99 ILE A O 1
ATOM 756 N N . GLU A 1 100 ? 13.612 -3.772 -13.776 1.00 90.12 100 GLU A N 1
ATOM 757 C CA . GLU A 1 100 ? 14.100 -3.765 -15.155 1.00 90.12 100 GLU A CA 1
ATOM 758 C C . GLU A 1 100 ? 15.591 -3.430 -15.140 1.00 90.12 100 GLU A C 1
ATOM 760 O O . GLU A 1 100 ? 16.001 -2.501 -14.452 1.00 90.12 100 GLU A O 1
ATOM 765 N N . GLY A 1 101 ? 16.413 -4.146 -15.899 1.00 86.00 101 GLY A N 1
ATOM 766 C CA . GLY A 1 101 ? 17.841 -3.848 -15.981 1.00 86.00 101 GLY A CA 1
ATOM 767 C C . GLY A 1 101 ? 18.702 -5.084 -16.153 1.00 86.00 101 GLY A C 1
ATOM 768 O O . GLY A 1 101 ? 18.211 -6.213 -16.149 1.00 86.00 101 GLY A O 1
ATOM 769 N N . VAL A 1 102 ? 20.000 -4.847 -16.301 1.00 67.00 102 VAL A N 1
ATOM 770 C CA . VAL A 1 102 ? 21.013 -5.899 -16.338 1.00 67.00 102 VAL A CA 1
ATOM 771 C C . VAL A 1 102 ? 21.650 -5.897 -14.957 1.00 67.00 102 VAL A C 1
ATOM 773 O O . VAL A 1 102 ? 22.480 -5.044 -14.655 1.00 67.00 102 VAL A O 1
ATOM 776 N N . ALA A 1 103 ? 21.204 -6.800 -14.082 1.00 56.53 103 ALA A N 1
ATOM 777 C CA . ALA A 1 103 ? 21.994 -7.115 -12.897 1.00 56.53 103 ALA A CA 1
ATOM 778 C C . ALA A 1 103 ? 23.368 -7.578 -13.404 1.00 56.53 103 ALA A C 1
ATOM 780 O O . ALA A 1 103 ? 23.404 -8.351 -14.361 1.00 56.53 103 ALA A O 1
ATOM 781 N N . GLY A 1 104 ? 24.441 -7.006 -12.847 1.00 52.31 104 GLY A N 1
ATOM 782 C CA . GLY A 1 104 ? 25.803 -7.018 -13.394 1.00 52.31 104 GLY A CA 1
ATOM 783 C C . GLY A 1 104 ? 26.221 -8.307 -14.103 1.00 52.31 104 GLY A C 1
ATOM 784 O O . GLY A 1 104 ? 25.835 -9.390 -13.686 1.00 52.31 104 GLY A O 1
ATOM 785 N N . GLU A 1 105 ? 26.997 -8.141 -15.179 1.00 47.47 105 GLU A N 1
ATOM 786 C CA . GLU A 1 105 ? 27.530 -9.165 -16.088 1.00 47.47 105 GLU A CA 1
ATOM 787 C C . GLU A 1 105 ? 27.627 -10.593 -15.516 1.00 47.47 105 GLU A C 1
ATOM 789 O O . GLU A 1 105 ? 28.697 -11.074 -15.163 1.00 47.47 105 GLU A O 1
ATOM 794 N N . GLU A 1 106 ? 26.520 -11.329 -15.523 1.00 40.94 106 GLU A N 1
ATOM 795 C CA . GLU A 1 106 ? 26.550 -12.763 -15.758 1.00 40.94 106 GLU A CA 1
ATOM 796 C C . GLU A 1 106 ? 25.252 -13.187 -16.441 1.00 40.94 106 GLU A C 1
ATOM 798 O O . GLU A 1 106 ? 24.140 -13.053 -15.928 1.00 40.94 106 GLU A O 1
ATOM 803 N N . LEU A 1 107 ? 25.423 -13.660 -17.670 1.00 49.53 107 LEU A N 1
ATOM 804 C CA . LEU A 1 107 ? 24.397 -14.158 -18.570 1.00 49.53 107 LEU A CA 1
ATOM 805 C C . LEU A 1 107 ? 23.610 -15.306 -17.924 1.00 49.53 107 LEU A C 1
ATOM 807 O O . LEU A 1 107 ? 23.888 -16.478 -18.158 1.00 49.53 107 LEU A O 1
ATOM 811 N N . THR A 1 108 ? 22.564 -14.985 -17.173 1.00 38.69 108 THR A N 1
ATOM 812 C CA . THR A 1 108 ? 21.482 -15.925 -16.892 1.00 38.69 108 THR A CA 1
ATOM 813 C C . THR A 1 108 ? 20.178 -15.335 -17.391 1.00 38.69 108 THR A C 1
ATOM 815 O O . THR A 1 108 ? 19.446 -14.629 -16.704 1.00 38.69 108 THR A O 1
ATOM 818 N N . THR A 1 109 ? 19.862 -15.667 -18.641 1.00 42.53 109 THR A N 1
ATOM 819 C CA . THR A 1 109 ? 18.494 -15.659 -19.156 1.00 42.53 109 THR A CA 1
ATOM 820 C C . THR A 1 109 ? 17.678 -16.678 -18.357 1.00 42.53 109 THR A C 1
ATOM 822 O O . THR A 1 109 ? 17.389 -17.774 -18.823 1.00 42.53 109 THR A O 1
ATOM 825 N N . PHE A 1 110 ? 17.308 -16.332 -17.126 1.00 34.97 110 PHE A N 1
ATOM 826 C CA . PHE A 1 110 ? 16.284 -17.038 -16.373 1.00 34.97 110 PHE A CA 1
ATOM 827 C C . PHE A 1 110 ? 14.941 -16.386 -16.706 1.00 34.97 110 PHE A C 1
ATOM 829 O O . PHE A 1 110 ? 14.312 -15.712 -15.897 1.00 34.97 110 PHE A O 1
ATOM 836 N N . VAL A 1 111 ? 14.478 -16.603 -17.940 1.00 43.41 111 VAL A N 1
ATOM 837 C CA . VAL A 1 111 ? 13.052 -16.473 -18.263 1.00 43.41 111 VAL A CA 1
ATOM 838 C C . VAL A 1 111 ? 12.372 -17.720 -17.703 1.00 43.41 111 VAL A C 1
ATOM 840 O O . VAL A 1 111 ? 11.921 -18.596 -18.437 1.00 43.41 111 VAL A O 1
ATOM 843 N N . HIS A 1 112 ? 12.357 -17.851 -16.377 1.00 31.98 112 HIS A N 1
ATOM 844 C CA . HIS A 1 112 ? 11.482 -18.811 -15.735 1.00 31.98 112 HIS A CA 1
ATOM 845 C C . HIS A 1 112 ? 10.161 -18.104 -15.522 1.00 31.98 112 HIS A C 1
ATOM 847 O O . HIS A 1 112 ? 10.012 -17.222 -14.678 1.00 31.98 112 HIS A O 1
ATOM 853 N N . TRP A 1 113 ? 9.224 -18.479 -16.378 1.00 40.69 113 TRP A N 1
ATOM 854 C CA . TRP A 1 113 ? 7.815 -18.184 -16.279 1.00 40.69 113 TRP A CA 1
ATOM 855 C C . TRP A 1 113 ? 7.339 -18.448 -14.849 1.00 40.69 113 TRP A C 1
ATOM 857 O O . TRP A 1 113 ? 6.984 -19.571 -14.504 1.00 40.69 113 TRP A O 1
ATOM 867 N N . PHE A 1 114 ? 7.285 -17.415 -14.011 1.00 33.56 114 PHE A N 1
ATOM 868 C CA . PHE A 1 114 ? 6.430 -17.439 -12.832 1.00 33.56 114 PHE A CA 1
ATOM 869 C C . PHE A 1 114 ? 5.037 -16.990 -13.272 1.00 33.56 114 PHE A C 1
ATOM 871 O O . PHE A 1 114 ? 4.533 -15.926 -12.924 1.00 33.56 114 PHE A O 1
ATOM 878 N N . PHE A 1 115 ? 4.436 -17.819 -14.126 1.00 31.41 115 PHE A N 1
ATOM 879 C CA . PHE A 1 115 ? 3.009 -17.798 -14.377 1.00 31.41 115 PHE A CA 1
ATOM 880 C C . PHE A 1 115 ? 2.368 -18.331 -13.096 1.00 31.41 115 PHE A C 1
ATOM 882 O O . PHE A 1 115 ? 2.255 -19.541 -12.892 1.00 31.41 115 PHE A O 1
ATOM 889 N N . LEU A 1 116 ? 2.032 -17.425 -12.177 1.00 31.92 116 LEU A N 1
ATOM 890 C CA . LEU A 1 116 ? 1.175 -17.764 -11.053 1.00 31.92 116 LEU A CA 1
ATOM 891 C C . LEU A 1 116 ? -0.119 -18.325 -11.654 1.00 31.92 116 LEU A C 1
ATOM 893 O O . LEU A 1 116 ? -0.836 -17.625 -12.367 1.00 31.92 116 LEU A O 1
ATOM 897 N N . MET A 1 117 ? -0.362 -19.615 -11.418 1.00 33.59 117 MET A N 1
ATOM 898 C CA . MET A 1 117 ? -1.565 -20.317 -11.844 1.00 33.59 117 MET A CA 1
ATOM 899 C C . MET A 1 117 ? -2.818 -19.574 -11.367 1.00 33.59 117 MET A C 1
ATOM 901 O O . MET A 1 117 ? -3.272 -19.764 -10.241 1.00 33.59 117 MET A O 1
ATOM 905 N N . LEU A 1 118 ? -3.447 -18.821 -12.265 1.00 31.58 118 LEU A N 1
ATOM 906 C CA . LEU A 1 118 ? -4.897 -18.764 -12.321 1.00 31.58 118 LEU A CA 1
ATOM 907 C C . LEU A 1 118 ? -5.319 -19.795 -13.367 1.00 31.58 118 LEU A C 1
ATOM 909 O O . LEU A 1 118 ? -5.133 -19.595 -14.567 1.00 31.58 118 LEU A O 1
ATOM 913 N N . LYS A 1 119 ? -5.880 -20.920 -12.915 1.00 35.19 119 LYS A N 1
ATOM 914 C CA . LYS A 1 119 ? -6.703 -21.773 -13.777 1.00 35.19 119 LYS A CA 1
ATOM 915 C C . LYS A 1 119 ? -7.928 -20.954 -14.186 1.00 35.19 119 LYS A C 1
ATOM 917 O O . LYS A 1 119 ? -8.960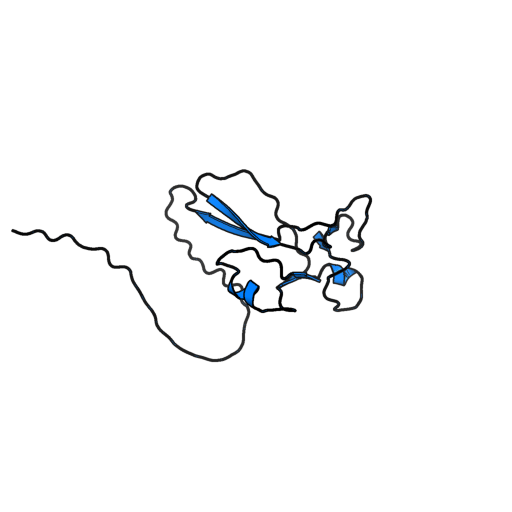 -21.011 -13.528 1.00 35.19 119 LYS A O 1
ATOM 922 N N . CYS A 1 120 ? -7.798 -20.180 -15.257 1.00 27.56 120 CYS A N 1
ATOM 923 C CA . CYS A 1 120 ? -8.943 -19.711 -16.015 1.00 27.56 120 CYS A CA 1
ATOM 924 C C . CYS A 1 120 ? -9.334 -20.852 -16.954 1.00 27.56 120 CYS A C 1
ATOM 926 O O . CYS A 1 120 ? -8.665 -21.139 -17.946 1.00 27.56 120 CYS A O 1
ATOM 928 N N . LEU A 1 121 ? -10.370 -21.578 -16.555 1.00 39.50 121 LEU A N 1
ATOM 929 C CA . LEU A 1 121 ? -11.042 -22.556 -17.387 1.00 39.50 121 LEU A CA 1
ATOM 930 C C . LEU A 1 121 ? -11.762 -21.775 -18.501 1.00 39.50 121 LEU A C 1
ATOM 932 O O . LEU A 1 121 ? -12.763 -21.140 -18.205 1.00 39.50 121 LEU A O 1
ATOM 936 N N . GLN A 1 122 ? -11.251 -21.771 -19.736 1.00 33.00 122 GLN A N 1
ATOM 937 C CA . GLN A 1 122 ? -12.049 -21.958 -20.961 1.00 33.00 122 GLN A CA 1
ATOM 938 C C . GLN A 1 122 ? -11.219 -21.775 -22.240 1.00 33.00 122 GLN A C 1
ATOM 940 O O . GLN A 1 122 ? -10.726 -20.697 -22.545 1.00 33.00 122 GLN A O 1
ATOM 945 N N . THR A 1 123 ? -11.176 -22.882 -22.983 1.00 31.17 123 THR A N 1
ATOM 946 C CA . THR A 1 123 ? -11.326 -22.980 -24.440 1.00 31.17 123 THR A CA 1
ATOM 947 C C . THR A 1 123 ? -10.217 -22.418 -25.335 1.00 31.17 123 THR A C 1
ATOM 949 O O . THR A 1 123 ? -10.138 -21.233 -25.630 1.00 31.17 123 THR A O 1
ATOM 952 N N . GLU A 1 124 ? -9.404 -23.370 -25.797 1.00 39.44 124 GLU A N 1
ATOM 953 C CA . GLU A 1 124 ? -8.754 -23.499 -27.107 1.00 39.44 124 GLU A CA 1
ATOM 954 C C . GLU A 1 124 ? -8.831 -22.301 -28.065 1.00 39.44 124 GLU A C 1
ATOM 956 O O . GLU A 1 124 ? -9.885 -22.025 -28.620 1.00 39.44 124 GLU A O 1
ATOM 961 N N . PHE A 1 125 ? -7.676 -21.709 -28.383 1.00 27.00 125 PHE A N 1
ATOM 962 C CA . PHE A 1 125 ? -7.332 -21.343 -29.760 1.00 27.00 125 PHE A CA 1
ATOM 963 C C . PHE A 1 125 ? -5.805 -21.317 -29.920 1.00 27.00 125 PHE A C 1
ATOM 965 O O . PHE A 1 125 ? -5.097 -20.534 -29.289 1.00 27.00 125 PHE A O 1
ATOM 972 N N . LEU A 1 126 ? -5.302 -22.218 -30.766 1.00 35.72 126 LEU A N 1
ATOM 973 C CA . LEU A 1 126 ? -3.939 -22.212 -31.287 1.00 35.72 126 LEU A CA 1
ATOM 974 C C . LEU A 1 126 ? -3.728 -20.970 -32.163 1.00 35.72 126 LEU A C 1
ATOM 976 O O . LEU A 1 126 ? -4.431 -20.791 -33.155 1.00 35.72 126 LEU A O 1
ATOM 980 N N . ALA A 1 127 ? -2.699 -20.180 -31.865 1.00 30.00 127 ALA A N 1
ATOM 981 C CA . ALA A 1 127 ? -2.064 -19.311 -32.848 1.00 30.00 127 ALA A CA 1
ATOM 982 C C . ALA A 1 127 ? -0.559 -19.230 -32.564 1.00 30.00 127 ALA A C 1
ATOM 984 O O . ALA A 1 127 ? -0.099 -18.611 -31.608 1.00 30.00 127 ALA A O 1
ATOM 985 N N . VAL A 1 128 ? 0.188 -19.916 -33.423 1.00 33.81 128 VAL A N 1
ATOM 986 C CA . VAL A 1 128 ? 1.640 -19.864 -33.573 1.00 33.81 128 VAL A CA 1
ATOM 987 C C . VAL A 1 128 ? 2.049 -18.465 -34.033 1.00 33.81 128 VAL A C 1
ATOM 989 O O . VAL A 1 128 ? 1.597 -18.025 -35.084 1.00 33.81 128 VAL A O 1
ATOM 992 N N . TRP A 1 129 ? 2.953 -17.813 -33.298 1.00 26.14 129 TRP A N 1
ATOM 993 C CA . TRP A 1 129 ? 3.800 -16.731 -33.810 1.00 26.14 129 TRP A CA 1
ATOM 994 C C . TRP A 1 129 ? 5.207 -16.873 -33.218 1.00 26.14 129 TRP A C 1
ATOM 996 O O . TRP A 1 129 ? 5.468 -16.508 -32.076 1.00 26.14 129 TRP A O 1
ATOM 1006 N N . TYR A 1 130 ? 6.110 -17.447 -34.012 1.00 31.70 130 TYR A N 1
ATOM 1007 C CA . TYR A 1 130 ? 7.557 -17.391 -33.808 1.00 31.70 130 TYR A CA 1
ATOM 1008 C C . TYR A 1 130 ? 8.087 -16.225 -34.648 1.00 31.70 130 TYR A C 1
ATOM 1010 O O . TYR A 1 130 ? 7.958 -16.253 -35.870 1.00 31.70 130 TYR A O 1
ATOM 1018 N N . GLN A 1 131 ? 8.704 -15.219 -34.027 1.00 30.23 131 GLN A N 1
ATOM 1019 C CA . GLN A 1 131 ? 9.487 -14.211 -34.745 1.00 30.23 131 GLN A CA 1
ATOM 1020 C C . GLN A 1 131 ? 10.893 -14.164 -34.146 1.00 30.23 131 GLN A C 1
ATOM 1022 O O . GLN A 1 131 ? 11.174 -13.455 -33.187 1.00 30.23 131 GLN A O 1
ATOM 1027 N N . THR A 1 132 ? 11.772 -14.993 -34.705 1.00 35.31 132 THR A N 1
ATOM 1028 C CA . THR A 1 132 ? 13.212 -15.000 -34.437 1.00 35.31 132 THR A CA 1
ATOM 1029 C C . THR A 1 132 ? 13.885 -13.866 -35.205 1.00 35.31 132 THR A C 1
ATOM 1031 O O . THR A 1 132 ? 13.852 -13.832 -36.436 1.00 35.31 132 THR A O 1
ATOM 1034 N N . SER A 1 133 ? 14.515 -12.953 -34.474 1.00 33.78 133 SER A N 1
ATOM 1035 C CA . SER A 1 133 ? 15.410 -11.910 -34.969 1.00 33.78 133 SER A CA 1
ATOM 1036 C C . SER A 1 133 ? 16.663 -12.531 -35.599 1.00 33.78 133 SER A C 1
ATOM 1038 O O . SER A 1 133 ? 17.496 -13.126 -34.918 1.00 33.78 133 SER A O 1
ATOM 1040 N N . ARG A 1 134 ? 16.794 -12.399 -36.925 1.00 27.41 134 ARG A N 1
ATOM 1041 C CA . ARG A 1 134 ? 17.962 -12.833 -37.701 1.00 27.41 134 ARG A CA 1
ATOM 1042 C C . ARG A 1 134 ? 18.893 -11.640 -37.910 1.00 27.41 134 ARG A C 1
ATOM 1044 O O . ARG A 1 134 ? 18.527 -10.679 -38.580 1.00 27.41 134 ARG A O 1
ATOM 1051 N N . TRP A 1 135 ? 20.079 -11.716 -37.315 1.00 31.45 135 TRP A N 1
ATOM 1052 C CA . TRP A 1 135 ? 21.185 -10.790 -37.538 1.00 31.45 135 TRP A CA 1
ATOM 1053 C C . TRP A 1 135 ? 21.695 -10.883 -38.984 1.00 31.45 135 TRP A C 1
ATOM 1055 O O . TRP A 1 135 ? 21.786 -11.975 -39.550 1.00 31.45 135 TRP A O 1
ATOM 1065 N N . GLN A 1 136 ? 21.994 -9.719 -39.567 1.00 33.84 136 GLN A N 1
ATOM 1066 C CA . GLN A 1 136 ? 22.621 -9.550 -40.877 1.00 33.84 136 GLN A CA 1
ATOM 1067 C C . GLN A 1 136 ? 24.024 -10.165 -40.879 1.00 33.84 136 GLN A C 1
ATOM 1069 O O . GLN A 1 136 ? 24.829 -9.896 -39.990 1.00 33.84 136 GLN A O 1
ATOM 1074 N N . GLN A 1 137 ? 24.310 -10.969 -41.900 1.00 34.38 137 GLN A N 1
ATOM 1075 C CA . GLN A 1 137 ? 25.642 -11.470 -42.205 1.00 34.38 137 GLN A CA 1
ATOM 1076 C C . GLN A 1 137 ? 26.191 -10.600 -43.339 1.00 34.38 137 GLN A C 1
ATOM 1078 O O . GLN A 1 137 ? 25.604 -10.538 -44.417 1.00 34.38 137 GLN A O 1
ATOM 1083 N N . THR A 1 138 ? 27.257 -9.863 -43.052 1.00 33.84 138 THR A N 1
ATOM 1084 C CA . THR A 1 138 ? 27.976 -8.999 -43.987 1.00 33.84 138 THR A CA 1
ATOM 1085 C C . THR A 1 138 ? 28.597 -9.848 -45.098 1.00 33.84 138 THR A C 1
ATOM 1087 O O . THR A 1 138 ? 29.295 -10.824 -44.822 1.00 33.84 138 THR A O 1
ATOM 1090 N N . GLU A 1 139 ? 28.317 -9.494 -46.350 1.00 33.47 139 GLU A N 1
ATOM 1091 C CA . GLU A 1 139 ? 28.840 -10.151 -47.549 1.00 33.4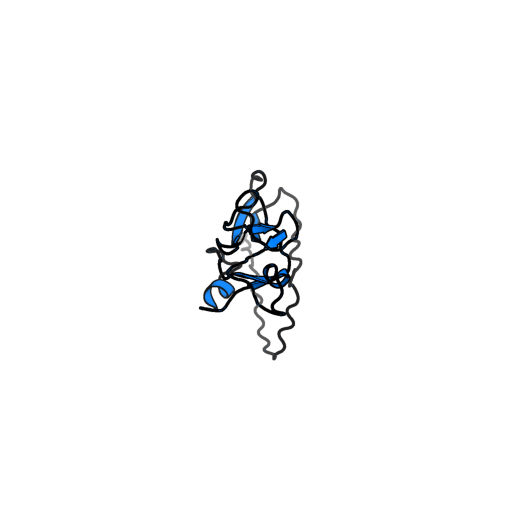7 139 GLU A CA 1
ATOM 1092 C C . GLU A 1 139 ? 30.343 -9.859 -47.725 1.00 33.47 139 GLU A C 1
ATOM 1094 O O . GLU A 1 139 ? 30.774 -8.709 -47.647 1.00 33.47 139 GLU A O 1
ATOM 1099 N N . PHE A 1 140 ? 31.138 -10.900 -47.991 1.00 30.34 140 PHE A N 1
ATOM 1100 C CA . PHE A 1 140 ? 32.477 -10.781 -48.576 1.00 30.34 140 PHE A CA 1
ATOM 1101 C C . PHE A 1 140 ? 32.335 -10.882 -50.102 1.00 30.34 140 PHE A C 1
ATOM 1103 O O . PHE A 1 140 ? 31.882 -11.907 -50.610 1.00 30.34 140 PHE A O 1
ATOM 1110 N N . VAL A 1 141 ? 32.717 -9.825 -50.821 1.00 43.38 141 VAL A N 1
ATOM 1111 C CA . VAL A 1 141 ? 32.897 -9.833 -52.283 1.00 43.38 141 VAL A CA 1
ATOM 1112 C C . VAL A 1 141 ? 34.353 -10.206 -52.578 1.00 43.38 141 VAL A C 1
ATOM 1114 O O . VAL A 1 141 ? 35.248 -9.767 -51.851 1.00 43.38 141 VAL A O 1
ATOM 1117 N N . GLY A 1 142 ? 34.553 -11.073 -53.577 1.00 42.22 142 GLY A N 1
ATOM 1118 C CA . GLY A 1 142 ? 35.855 -11.611 -53.991 1.00 42.22 142 GLY A CA 1
ATOM 1119 C C . GLY A 1 142 ? 36.707 -10.696 -54.857 1.00 42.22 142 GLY A C 1
ATOM 1120 O O . GLY A 1 142 ? 36.331 -9.521 -55.063 1.00 42.22 142 GLY A O 1
#

pLDDT: mean 77.18, std 26.43, range [26.14, 98.06]

Sequence (142 aa):
MLVDDQNHLRQRGGLSDRQLIVTDRFSSHAAVTTASRAGAGSGILLMGSGHLTSIDEIEGVRRSFIVHSLPSTFADLNGDFQFDETTESRRSHQLAVAIEGVAGEELTTFVHWFFLMLKCLQTEFLAVWYQTSRWQQTEFVG